Protein AF-A0AA39N9G1-F1 (afdb_monomer)

Mean predicted aligned error: 11.41 Å

Organism: NCBI:txid153914

InterPro domains:
  IPR050781 Pre-mRNA-splicing factor CWC22 [PTHR18034] (2-83)

Foldseek 3Di:
DADPPDDPVNLVVCLVVVVVVCVPPNLVVVLVQCVPPVNVVVCVVLQDLDDLRRLVVSCVSCVVSPNNSNSPVSVVSNVPPPPPPDDDDDDDDDDPPDPPPPVVVVCVVPPDD

Solvent-accessible surface area (backbone atoms only — not comparable to full-atom values): 6972 Å² total; per-residue (Å²): 71,36,79,88,86,46,52,74,67,57,54,50,50,53,52,52,56,51,48,52,51,32,72,74,62,32,64,66,55,48,42,54,50,55,66,36,68,68,50,34,61,78,41,43,64,58,64,38,83,79,49,73,69,34,25,50,46,31,46,52,52,35,42,74,75,70,48,51,76,74,36,53,70,45,54,51,47,59,70,70,45,82,76,78,86,71,77,91,77,81,92,75,91,78,71,92,80,66,90,68,59,67,69,64,56,60,45,72,78,64,82,71,127

Structure (mmCIF, N/CA/C/O backbone):
data_AF-A0AA39N9G1-F1
#
_entry.id   AF-A0AA39N9G1-F1
#
loop_
_atom_site.group_PDB
_atom_site.id
_atom_site.type_symbol
_atom_site.label_atom_id
_atom_site.label_alt_id
_atom_site.label_comp_id
_atom_site.label_asym_id
_atom_site.label_entity_id
_atom_site.label_seq_id
_atom_site.pdbx_PDB_ins_code
_atom_site.Cartn_x
_atom_site.Cartn_y
_atom_site.Cartn_z
_atom_site.occupancy
_atom_site.B_iso_or_equiv
_atom_site.auth_seq_id
_atom_site.auth_comp_id
_atom_site.auth_asym_id
_atom_site.auth_atom_id
_atom_site.pdbx_PDB_model_num
ATOM 1 N N . MET A 1 1 ? 4.089 2.500 -7.302 1.00 81.19 1 MET A N 1
ATOM 2 C CA . MET A 1 1 ? 4.921 1.924 -6.225 1.00 81.19 1 MET A CA 1
ATOM 3 C C . MET A 1 1 ? 5.887 0.922 -6.820 1.00 81.19 1 MET A C 1
ATOM 5 O O . MET A 1 1 ? 5.629 -0.275 -6.839 1.00 81.19 1 MET A O 1
ATOM 9 N N . ASN A 1 2 ? 7.001 1.428 -7.323 1.00 87.12 2 ASN A N 1
ATOM 10 C CA . ASN A 1 2 ? 8.125 0.655 -7.838 1.00 87.12 2 ASN A CA 1
ATOM 11 C C . ASN A 1 2 ? 9.424 1.237 -7.251 1.00 87.12 2 ASN A C 1
ATOM 13 O O . ASN A 1 2 ? 9.400 2.231 -6.525 1.00 87.12 2 ASN A O 1
ATOM 17 N N . GLU A 1 3 ? 10.549 0.588 -7.512 1.00 83.00 3 GLU A N 1
ATOM 18 C CA . GLU A 1 3 ? 11.835 1.024 -6.966 1.00 83.00 3 GLU A CA 1
ATOM 19 C C . GLU A 1 3 ? 12.302 2.359 -7.563 1.00 83.00 3 GLU A C 1
ATOM 21 O O . GLU A 1 3 ? 12.808 3.202 -6.827 1.00 83.00 3 GLU A O 1
ATOM 26 N N . ASP A 1 4 ? 12.067 2.550 -8.862 1.00 82.56 4 ASP A N 1
ATOM 27 C CA . ASP A 1 4 ? 12.643 3.642 -9.648 1.00 82.56 4 ASP A CA 1
ATOM 28 C C . ASP A 1 4 ? 11.882 4.971 -9.469 1.00 82.56 4 ASP A C 1
ATOM 30 O O . ASP A 1 4 ? 12.505 6.026 -9.368 1.00 82.56 4 ASP A O 1
ATOM 34 N N . ASP A 1 5 ? 10.554 4.928 -9.302 1.00 82.81 5 ASP A N 1
ATOM 35 C CA . ASP A 1 5 ? 9.705 6.126 -9.179 1.00 82.81 5 ASP A CA 1
ATOM 36 C C . ASP A 1 5 ? 9.313 6.443 -7.724 1.00 82.81 5 ASP A C 1
ATOM 38 O O . ASP A 1 5 ? 8.480 7.318 -7.473 1.00 82.81 5 ASP A O 1
ATOM 42 N N . THR A 1 6 ? 9.884 5.741 -6.732 1.00 88.56 6 THR A N 1
ATOM 43 C CA . THR A 1 6 ? 9.553 5.958 -5.311 1.00 88.56 6 THR A CA 1
ATOM 44 C C . THR A 1 6 ? 10.772 6.348 -4.472 1.00 88.56 6 THR A C 1
ATOM 46 O O . THR A 1 6 ? 11.661 5.544 -4.184 1.00 88.56 6 THR A O 1
ATOM 49 N N . THR A 1 7 ? 10.761 7.578 -3.961 1.00 93.06 7 THR A N 1
ATOM 50 C CA . THR A 1 7 ? 11.750 8.108 -3.007 1.00 93.06 7 THR A CA 1
ATOM 51 C C . THR A 1 7 ? 11.515 7.628 -1.565 1.00 93.06 7 THR A C 1
ATOM 53 O O . THR A 1 7 ? 10.462 7.102 -1.204 1.00 93.06 7 THR A O 1
ATOM 56 N N . SER A 1 8 ? 12.486 7.842 -0.672 1.00 92.19 8 SER A N 1
ATOM 57 C CA . SER A 1 8 ? 12.301 7.583 0.766 1.00 92.19 8 SER A CA 1
ATOM 58 C C . SER A 1 8 ? 11.172 8.421 1.380 1.00 92.19 8 SER A C 1
ATOM 60 O O . SER A 1 8 ? 10.384 7.889 2.160 1.00 92.19 8 SER A O 1
ATOM 62 N N . SER A 1 9 ? 11.056 9.698 1.005 1.00 94.31 9 SER A N 1
ATOM 63 C CA . SER A 1 9 ? 10.019 10.608 1.506 1.00 94.31 9 SER A CA 1
ATOM 64 C C . SER A 1 9 ? 8.615 10.174 1.086 1.00 94.31 9 SER A C 1
ATOM 66 O O . SER A 1 9 ? 7.727 10.089 1.932 1.00 94.31 9 SER A O 1
ATOM 68 N N . SER A 1 10 ? 8.425 9.801 -0.182 1.00 93.00 10 SER A N 1
ATOM 69 C CA . SER A 1 10 ? 7.139 9.277 -0.667 1.00 93.00 10 SER A CA 1
ATOM 70 C C . SER A 1 10 ? 6.759 7.960 0.022 1.00 93.00 10 SER A C 1
ATOM 72 O O . SER A 1 10 ? 5.606 7.788 0.413 1.00 93.00 10 SER A O 1
ATOM 74 N N . ARG A 1 11 ? 7.725 7.068 0.298 1.00 93.12 11 ARG A N 1
ATOM 75 C CA . ARG A 1 11 ? 7.480 5.857 1.108 1.00 93.12 11 ARG A CA 1
ATOM 76 C C . ARG A 1 11 ? 7.071 6.162 2.548 1.00 93.12 11 ARG A C 1
ATOM 78 O O . ARG A 1 11 ? 6.277 5.412 3.113 1.00 93.12 11 ARG A O 1
ATOM 85 N N . ILE A 1 12 ? 7.611 7.209 3.169 1.00 95.69 12 ILE A N 1
ATOM 86 C CA . ILE A 1 12 ? 7.203 7.613 4.524 1.00 95.69 12 ILE A CA 1
ATOM 87 C C . ILE A 1 12 ? 5.788 8.198 4.491 1.00 95.69 12 ILE A C 1
ATOM 89 O O . ILE A 1 12 ? 4.962 7.808 5.313 1.00 95.69 12 ILE A O 1
ATOM 93 N N . PHE A 1 13 ? 5.488 9.051 3.510 1.00 95.19 13 PHE A N 1
ATOM 94 C CA . PHE A 1 13 ? 4.160 9.637 3.330 1.00 95.19 13 PHE A CA 1
ATOM 95 C C . PHE A 1 13 ? 3.074 8.565 3.167 1.00 95.19 13 PHE A C 1
ATOM 97 O O . PHE A 1 13 ? 2.111 8.543 3.928 1.00 95.19 13 PHE A O 1
ATOM 104 N N . VAL A 1 14 ? 3.270 7.616 2.245 1.00 94.38 14 VAL A N 1
ATOM 105 C CA . VAL A 1 14 ? 2.303 6.531 2.000 1.00 94.38 14 VAL A CA 1
ATOM 106 C C . VAL A 1 14 ? 2.108 5.665 3.243 1.00 94.38 14 VAL A C 1
ATOM 108 O O . VAL A 1 14 ? 0.988 5.257 3.535 1.00 94.38 14 VAL A O 1
ATOM 111 N N . LYS A 1 15 ? 3.169 5.422 4.019 1.00 94.75 15 LYS A N 1
ATOM 112 C CA . LYS A 1 15 ? 3.075 4.656 5.266 1.00 94.75 15 LYS A CA 1
ATOM 113 C C . LYS A 1 15 ? 2.175 5.358 6.281 1.00 94.75 15 LYS A C 1
ATOM 115 O O . LYS A 1 15 ? 1.358 4.691 6.907 1.00 94.75 15 LYS A O 1
ATOM 120 N N . ILE A 1 16 ? 2.353 6.666 6.468 1.00 96.81 16 ILE A N 1
ATOM 121 C CA . ILE A 1 16 ? 1.555 7.452 7.418 1.00 96.81 16 ILE A CA 1
ATOM 122 C C . ILE A 1 16 ? 0.097 7.474 6.958 1.00 96.81 16 ILE A C 1
ATOM 124 O O . ILE A 1 16 ? -0.768 7.020 7.700 1.00 96.81 16 ILE A O 1
ATOM 128 N N . LEU A 1 17 ? -0.149 7.860 5.703 1.00 95.38 17 LEU A N 1
ATOM 129 C CA . LEU A 1 17 ? -1.492 7.948 5.126 1.00 95.38 17 LEU A CA 1
ATOM 130 C C . LEU A 1 17 ? -2.255 6.619 5.235 1.00 95.38 17 LEU A C 1
ATOM 132 O O . LEU A 1 17 ? -3.415 6.582 5.637 1.00 95.38 17 LEU A O 1
ATOM 136 N N . MET A 1 18 ? -1.600 5.503 4.917 1.00 95.00 18 MET A N 1
ATOM 137 C CA . MET A 1 18 ? -2.239 4.190 4.973 1.00 95.00 18 MET A CA 1
ATOM 138 C C . MET A 1 18 ? -2.508 3.714 6.398 1.00 95.00 18 MET A C 1
ATOM 140 O O . MET A 1 18 ? -3.530 3.074 6.644 1.00 95.00 18 MET A O 1
ATOM 144 N N . ASN A 1 19 ? -1.613 4.022 7.337 1.00 94.88 19 ASN A N 1
ATOM 145 C CA . ASN A 1 19 ? -1.825 3.687 8.740 1.00 94.88 19 ASN A CA 1
ATOM 146 C C . ASN A 1 19 ? -2.948 4.528 9.354 1.00 94.88 19 ASN A C 1
ATOM 148 O O . ASN A 1 19 ? -3.768 3.962 10.063 1.00 94.88 19 ASN A O 1
ATOM 152 N N . GLU A 1 20 ? -3.057 5.817 9.028 1.00 96.94 20 GLU A N 1
ATOM 153 C CA . GLU A 1 20 ? -4.172 6.665 9.480 1.00 96.94 20 GLU A CA 1
ATOM 154 C C . GLU A 1 20 ? -5.521 6.186 8.917 1.00 96.94 20 GLU A C 1
ATOM 156 O O . GLU A 1 20 ? -6.519 6.097 9.639 1.00 96.94 20 GLU A O 1
ATOM 161 N N . MET A 1 21 ? -5.567 5.787 7.639 1.00 95.06 21 MET A N 1
ATOM 162 C CA . MET A 1 21 ? -6.767 5.161 7.072 1.00 95.06 21 MET A CA 1
ATOM 163 C C . MET A 1 21 ? -7.100 3.842 7.778 1.00 95.06 21 MET A C 1
ATOM 165 O O . MET A 1 21 ? -8.251 3.600 8.130 1.00 95.06 21 MET A O 1
ATOM 169 N N . MET A 1 22 ? -6.102 2.994 8.031 1.00 95.44 22 MET A N 1
ATOM 170 C CA . MET A 1 22 ? -6.301 1.732 8.747 1.00 95.44 22 MET A CA 1
ATOM 171 C C . MET A 1 22 ? -6.784 1.953 10.187 1.00 95.44 22 MET A C 1
ATOM 173 O O . MET A 1 22 ? -7.653 1.215 10.645 1.00 95.44 22 MET A O 1
ATOM 177 N N . GLU A 1 23 ? -6.260 2.956 10.891 1.00 95.94 23 GLU A N 1
ATOM 178 C CA . GLU A 1 23 ? -6.663 3.297 12.260 1.00 95.94 23 GLU A CA 1
ATOM 179 C C . GLU A 1 23 ? -8.080 3.883 12.320 1.00 95.94 23 GLU A C 1
ATOM 181 O O . GLU A 1 23 ? -8.815 3.590 13.261 1.00 95.94 23 GLU A O 1
ATOM 186 N N . SER A 1 24 ? -8.497 4.647 11.307 1.00 96.75 24 SER A N 1
ATOM 187 C CA . SER A 1 24 ? -9.827 5.275 11.275 1.00 96.75 24 SER A CA 1
ATOM 188 C C . SER A 1 24 ? -10.973 4.324 10.914 1.00 96.75 24 SER A C 1
ATOM 190 O O . SER A 1 24 ? -12.044 4.430 11.507 1.00 96.75 24 SER A O 1
ATOM 192 N N . MET A 1 25 ? -10.785 3.396 9.964 1.00 95.50 25 MET A N 1
ATOM 193 C CA . MET A 1 25 ? -11.870 2.509 9.487 1.00 95.50 25 MET A CA 1
ATOM 194 C C . MET A 1 25 ? -11.622 1.011 9.703 1.00 95.50 25 MET A C 1
ATOM 196 O O . MET A 1 25 ? -12.517 0.192 9.476 1.00 95.50 25 MET A O 1
ATOM 200 N N . GLY A 1 26 ? -10.421 0.634 10.140 1.00 95.00 26 GLY A N 1
ATOM 201 C CA . GLY A 1 26 ? -10.007 -0.755 10.305 1.00 95.00 26 GLY A CA 1
ATOM 202 C C . GLY A 1 26 ? -9.530 -1.416 9.008 1.00 95.00 26 GLY A C 1
ATOM 203 O O . GLY A 1 26 ? -9.900 -1.046 7.894 1.00 95.00 26 GLY A O 1
ATOM 204 N N . LEU A 1 27 ? -8.712 -2.464 9.160 1.00 93.12 27 LEU A N 1
ATOM 205 C CA . LEU A 1 27 ? -8.076 -3.170 8.041 1.00 93.12 27 LEU A CA 1
ATOM 206 C C . LEU A 1 27 ? -9.074 -3.840 7.082 1.00 93.12 27 LEU A C 1
ATOM 208 O O . LEU A 1 27 ? -8.837 -3.858 5.878 1.00 93.12 27 LEU A O 1
ATOM 212 N N . LYS A 1 28 ? -10.172 -4.404 7.606 1.00 93.88 28 LYS A N 1
ATOM 213 C CA . LYS A 1 28 ? -11.182 -5.099 6.789 1.00 93.88 28 LYS A CA 1
ATOM 214 C C . LYS A 1 28 ? -11.893 -4.128 5.850 1.00 93.88 28 LYS A C 1
ATOM 216 O O . LYS A 1 28 ? -11.839 -4.309 4.640 1.00 93.88 28 LYS A O 1
ATOM 221 N N . THR A 1 29 ? -12.456 -3.061 6.413 1.00 94.75 29 THR A N 1
ATOM 222 C CA . THR A 1 29 ? -13.126 -1.992 5.667 1.00 94.75 29 THR A CA 1
ATOM 223 C C . THR A 1 29 ? -12.183 -1.361 4.651 1.00 94.75 29 THR A C 1
ATOM 225 O O . THR A 1 29 ? -12.550 -1.180 3.496 1.00 94.75 29 THR A O 1
ATOM 228 N N . LEU A 1 30 ? -10.933 -1.085 5.042 1.00 94.25 30 LEU A N 1
ATOM 229 C CA . LEU A 1 30 ? -9.932 -0.538 4.129 1.00 94.25 30 LEU A CA 1
ATOM 230 C C . LEU A 1 30 ? -9.678 -1.471 2.932 1.00 94.25 30 LEU A C 1
ATOM 232 O O . LEU A 1 30 ? -9.630 -1.013 1.792 1.00 94.25 30 LEU A O 1
ATOM 236 N N . ALA A 1 31 ? -9.548 -2.779 3.171 1.00 93.25 31 ALA A N 1
ATOM 237 C CA . ALA A 1 31 ? -9.357 -3.758 2.104 1.00 93.25 31 ALA A CA 1
ATOM 238 C C . ALA A 1 31 ? -10.573 -3.863 1.172 1.00 93.25 31 ALA A C 1
ATOM 240 O O . ALA A 1 31 ? -10.397 -3.997 -0.036 1.00 93.25 31 ALA A O 1
ATOM 241 N N . GLU A 1 32 ? -11.791 -3.767 1.703 1.00 94.62 32 GLU A N 1
ATOM 242 C CA . GLU A 1 32 ? -13.018 -3.727 0.899 1.00 94.62 32 GLU A CA 1
ATOM 243 C C . GLU A 1 32 ? -13.088 -2.463 0.036 1.00 94.62 32 GLU A C 1
ATOM 245 O O . GLU A 1 32 ? -13.416 -2.547 -1.145 1.00 94.62 32 GLU A O 1
ATOM 250 N N . ARG A 1 33 ? -12.693 -1.304 0.576 1.00 93.12 33 ARG A N 1
ATOM 251 C CA . ARG A 1 33 ? -12.658 -0.039 -0.176 1.00 93.12 33 ARG A CA 1
ATOM 252 C C . ARG A 1 33 ? -11.697 -0.085 -1.359 1.00 93.12 33 ARG A C 1
ATOM 254 O O . ARG A 1 33 ? -12.015 0.467 -2.402 1.00 93.12 33 ARG A O 1
ATOM 261 N N . PHE A 1 34 ? -10.567 -0.784 -1.250 1.00 92.00 34 PHE A N 1
ATOM 262 C CA . PHE A 1 34 ? -9.649 -0.960 -2.385 1.00 92.00 34 PHE A CA 1
ATOM 263 C C . PHE A 1 34 ? -10.172 -1.896 -3.485 1.00 92.00 34 PHE A C 1
ATOM 265 O O . PHE A 1 34 ? -9.604 -1.916 -4.578 1.00 92.00 34 PHE A O 1
ATOM 272 N N . LYS A 1 35 ? -11.250 -2.648 -3.228 1.00 89.88 35 LYS A N 1
ATOM 273 C CA . LYS A 1 35 ? -11.938 -3.457 -4.248 1.00 89.88 35 LYS A CA 1
ATOM 274 C C . LYS A 1 35 ? -12.969 -2.652 -5.038 1.00 89.88 35 LYS A C 1
ATOM 276 O O . LYS A 1 35 ? -13.414 -3.122 -6.083 1.00 89.88 35 LYS A O 1
ATOM 281 N N . ASP A 1 36 ? -13.332 -1.461 -4.563 1.00 93.75 36 ASP A N 1
ATOM 282 C CA . ASP A 1 36 ? -14.222 -0.552 -5.277 1.00 93.75 36 ASP A CA 1
ATOM 283 C C . ASP A 1 36 ? -13.589 -0.151 -6.629 1.00 93.75 36 ASP A C 1
ATOM 285 O O . ASP A 1 36 ? -12.429 0.279 -6.649 1.00 93.75 36 ASP A O 1
ATOM 289 N N . PRO A 1 37 ? -14.301 -0.296 -7.764 1.00 90.88 37 PRO A N 1
ATOM 290 C CA . PRO A 1 37 ? -13.777 0.038 -9.085 1.00 90.88 37 PRO A CA 1
ATOM 291 C C . PRO A 1 37 ? -13.230 1.464 -9.205 1.00 90.88 37 PRO A C 1
ATOM 293 O O . PRO A 1 37 ? -12.189 1.654 -9.841 1.00 90.88 37 PRO A O 1
ATOM 296 N N . GLU A 1 38 ? -13.886 2.451 -8.587 1.00 92.06 38 GLU A N 1
ATOM 297 C CA . GLU A 1 38 ? -13.463 3.853 -8.665 1.00 92.06 38 GLU A CA 1
ATOM 298 C C . GLU A 1 38 ? -12.168 4.076 -7.882 1.00 92.06 38 GLU A C 1
ATOM 300 O O . GLU A 1 38 ? -11.204 4.656 -8.393 1.00 92.06 38 GLU A O 1
ATOM 305 N N . VAL A 1 39 ? -12.106 3.539 -6.660 1.00 90.88 39 VAL A N 1
ATOM 306 C CA . VAL A 1 39 ? -10.915 3.617 -5.801 1.00 90.88 39 VAL A CA 1
ATOM 307 C C . VAL A 1 39 ? -9.749 2.884 -6.448 1.00 90.88 39 VAL A C 1
ATOM 309 O O . VAL A 1 39 ? -8.623 3.387 -6.459 1.00 90.88 39 VAL A O 1
ATOM 312 N N . ARG A 1 40 ? -10.008 1.711 -7.028 1.00 88.19 40 ARG A N 1
ATOM 313 C CA . ARG A 1 40 ? -8.992 0.910 -7.709 1.00 88.19 40 ARG A CA 1
ATOM 314 C C . ARG A 1 40 ? -8.421 1.640 -8.919 1.00 88.19 40 ARG A C 1
ATOM 316 O O . ARG A 1 40 ? -7.208 1.610 -9.111 1.00 88.19 40 ARG A O 1
ATOM 323 N N . HIS A 1 41 ? -9.266 2.322 -9.694 1.00 88.75 41 HIS A N 1
ATOM 324 C CA . HIS A 1 41 ? -8.821 3.149 -10.814 1.00 88.75 41 HIS A CA 1
ATOM 325 C C . HIS A 1 41 ? -7.965 4.331 -10.331 1.00 88.75 41 HIS A C 1
ATOM 327 O O . HIS A 1 41 ? -6.856 4.532 -10.826 1.00 88.75 41 HIS A O 1
ATOM 333 N N . ALA A 1 42 ? -8.413 5.055 -9.300 1.00 89.56 42 ALA A N 1
ATOM 334 C CA . ALA A 1 42 ? -7.649 6.159 -8.712 1.00 89.56 42 ALA A CA 1
ATOM 335 C C . ALA A 1 42 ? -6.303 5.709 -8.105 1.00 89.56 42 ALA A C 1
ATOM 337 O O . ALA A 1 42 ? -5.333 6.465 -8.095 1.00 89.56 42 ALA A O 1
ATOM 338 N N . CYS A 1 43 ? -6.225 4.465 -7.624 1.00 88.56 43 CYS A N 1
ATOM 339 C CA . CYS A 1 43 ? -5.054 3.899 -6.956 1.00 88.56 43 CYS A CA 1
ATOM 340 C C . CYS A 1 43 ? -4.220 2.952 -7.837 1.00 88.56 43 CYS A C 1
ATOM 342 O O . CYS A 1 43 ? -3.364 2.237 -7.310 1.00 88.56 43 CYS A O 1
ATOM 344 N N . GLN A 1 44 ? -4.416 2.928 -9.158 1.00 84.50 44 GLN A N 1
ATOM 345 C CA . GLN A 1 44 ? -3.768 1.949 -10.043 1.00 84.50 44 GLN A CA 1
ATOM 346 C C . GLN A 1 44 ? -2.232 1.959 -9.937 1.00 84.50 44 GLN A C 1
ATOM 348 O O . GLN A 1 44 ? -1.597 0.906 -9.899 1.00 84.50 44 GLN A O 1
ATOM 353 N N . GLY A 1 45 ? -1.620 3.140 -9.798 1.00 85.44 45 GLY A N 1
ATOM 354 C CA . GLY A 1 45 ? -0.167 3.273 -9.633 1.00 85.44 45 GLY A CA 1
ATOM 355 C C . GLY A 1 45 ? 0.369 2.713 -8.309 1.00 85.44 45 GLY A C 1
ATOM 356 O O . GLY A 1 45 ? 1.574 2.493 -8.162 1.00 85.44 45 GLY A O 1
ATOM 357 N N . MET A 1 46 ? -0.496 2.472 -7.327 1.00 88.19 46 MET A N 1
ATOM 358 C CA . MET A 1 46 ? -0.121 1.985 -6.003 1.00 88.19 46 MET A CA 1
ATOM 359 C C . MET A 1 46 ? -0.050 0.456 -5.926 1.00 88.19 46 MET A C 1
ATOM 361 O O . MET A 1 46 ? 0.778 -0.068 -5.179 1.00 88.19 46 MET A O 1
ATOM 365 N N . PHE A 1 47 ? -0.845 -0.243 -6.741 1.00 91.38 47 PHE A N 1
ATOM 366 C CA . PHE A 1 47 ? -0.929 -1.707 -6.790 1.00 91.38 47 PHE A CA 1
ATOM 367 C C . PHE A 1 47 ? -0.548 -2.242 -8.183 1.00 91.38 47 PHE A C 1
ATOM 369 O O . PHE A 1 47 ? -1.415 -2.670 -8.945 1.00 91.38 47 PHE A O 1
ATOM 376 N N . PRO A 1 48 ? 0.747 -2.209 -8.549 1.00 90.88 48 PRO A N 1
ATOM 377 C CA . PRO A 1 48 ? 1.199 -2.628 -9.872 1.00 90.88 48 PRO A CA 1
ATOM 378 C C . PRO A 1 48 ? 1.001 -4.136 -10.106 1.00 90.88 48 PRO A C 1
ATOM 380 O O . PRO A 1 48 ? 1.526 -4.970 -9.362 1.00 90.88 48 PRO A O 1
ATOM 383 N N . VAL A 1 49 ? 0.298 -4.482 -11.186 1.00 87.75 49 VAL A N 1
ATOM 384 C CA . VAL A 1 49 ? 0.086 -5.855 -11.699 1.00 87.75 49 VAL A CA 1
ATOM 385 C C . VAL A 1 49 ? 0.619 -6.007 -13.131 1.00 87.75 49 VAL A C 1
ATOM 387 O O . VAL A 1 49 ? 0.063 -6.721 -13.955 1.00 87.75 49 VAL A O 1
ATOM 390 N N . ASP A 1 50 ? 1.690 -5.285 -13.440 1.00 86.62 50 ASP A N 1
ATOM 391 C CA . ASP A 1 50 ? 2.317 -5.185 -14.757 1.00 86.62 50 ASP A CA 1
ATOM 392 C C . ASP A 1 50 ? 3.611 -6.013 -14.819 1.00 86.62 50 ASP A C 1
ATOM 394 O O . ASP A 1 50 ? 3.680 -7.061 -15.458 1.00 86.62 50 ASP A O 1
ATOM 398 N N . VAL A 1 51 ? 4.647 -5.593 -14.098 1.00 88.00 51 VAL A N 1
ATOM 399 C CA . VAL A 1 51 ? 5.977 -6.190 -14.139 1.00 88.00 51 VAL A CA 1
ATOM 400 C C . VAL A 1 51 ? 6.200 -6.939 -12.829 1.00 88.00 51 VAL A C 1
ATOM 402 O O . VAL A 1 51 ? 6.134 -6.324 -11.761 1.00 88.00 51 VAL A O 1
ATOM 405 N N . PRO A 1 52 ? 6.566 -8.239 -12.856 1.00 91.50 52 PRO A N 1
ATOM 406 C CA . PRO A 1 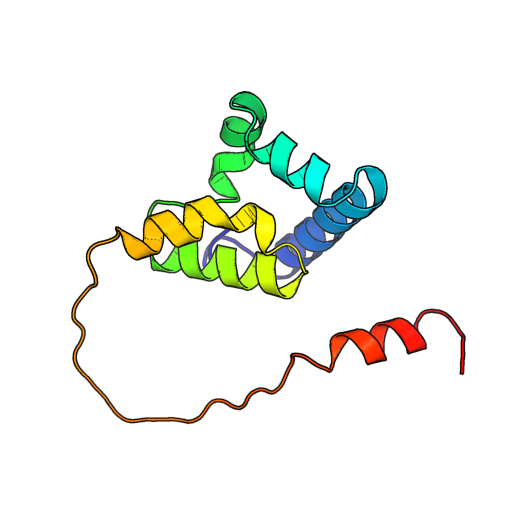52 ? 6.767 -9.018 -11.634 1.00 91.50 52 PRO A CA 1
ATOM 407 C C . PRO A 1 52 ? 7.739 -8.387 -10.624 1.00 91.50 52 PRO A C 1
ATOM 409 O O . PRO A 1 52 ? 7.589 -8.589 -9.420 1.00 91.50 52 PRO A O 1
ATOM 412 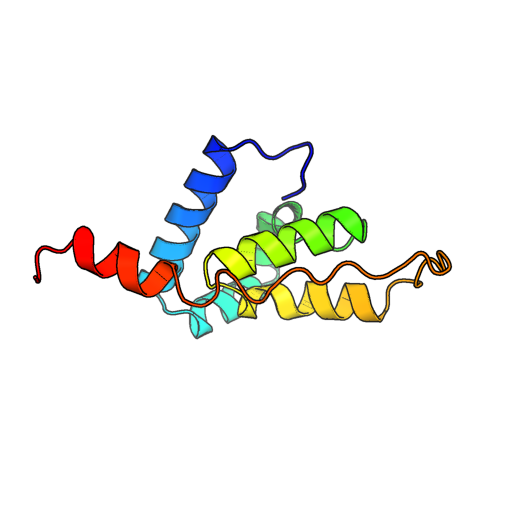N N . LYS A 1 53 ? 8.734 -7.613 -11.089 1.00 91.50 53 LYS A N 1
ATOM 413 C CA . LYS A 1 53 ? 9.637 -6.827 -10.227 1.00 91.50 53 LYS A CA 1
ATOM 414 C C . LYS A 1 53 ? 8.863 -5.782 -9.408 1.00 91.50 53 LYS A C 1
ATOM 416 O O . LYS A 1 53 ? 8.985 -5.769 -8.183 1.00 91.50 53 LYS A O 1
ATOM 421 N N . ASN A 1 54 ? 8.043 -4.962 -10.065 1.00 91.94 54 ASN A N 1
ATOM 422 C CA . ASN A 1 54 ? 7.266 -3.886 -9.443 1.00 91.94 54 ASN A CA 1
ATOM 423 C C . ASN A 1 54 ? 6.222 -4.449 -8.478 1.00 91.94 54 ASN A C 1
ATOM 425 O O . ASN A 1 54 ? 6.124 -4.002 -7.335 1.00 91.94 54 ASN A O 1
ATOM 429 N N . THR A 1 55 ? 5.521 -5.507 -8.887 1.00 93.44 55 THR A N 1
ATOM 430 C CA . THR A 1 55 ? 4.543 -6.186 -8.031 1.00 93.44 55 THR A CA 1
ATOM 431 C C . THR A 1 55 ? 5.189 -6.734 -6.755 1.00 93.44 55 THR A C 1
ATOM 433 O O . THR A 1 55 ? 4.663 -6.544 -5.657 1.00 93.44 55 THR A O 1
ATOM 436 N N . ARG A 1 56 ? 6.369 -7.368 -6.850 1.00 93.69 56 ARG A N 1
ATOM 437 C CA . ARG A 1 56 ? 7.110 -7.840 -5.663 1.00 93.69 56 ARG A CA 1
ATOM 438 C C . ARG A 1 56 ? 7.527 -6.689 -4.753 1.00 93.69 56 ARG A C 1
ATOM 440 O O . ARG A 1 56 ? 7.419 -6.821 -3.534 1.00 93.69 56 ARG A O 1
ATOM 447 N N . PHE A 1 57 ? 7.986 -5.578 -5.327 1.00 94.19 57 PHE A N 1
ATOM 448 C CA . PHE A 1 57 ? 8.354 -4.387 -4.566 1.00 94.19 57 PHE A CA 1
ATOM 449 C C . PHE A 1 57 ? 7.161 -3.849 -3.762 1.00 94.19 57 PHE A C 1
ATOM 451 O O . PHE A 1 57 ? 7.275 -3.669 -2.548 1.00 94.19 57 PHE A O 1
ATOM 458 N N . ALA A 1 58 ? 6.002 -3.685 -4.405 1.00 94.25 58 ALA A N 1
ATOM 459 C CA . ALA A 1 58 ? 4.779 -3.228 -3.750 1.00 94.25 58 ALA A CA 1
ATOM 460 C C . ALA A 1 58 ? 4.311 -4.197 -2.647 1.00 94.25 58 ALA A C 1
ATOM 462 O O . ALA A 1 58 ? 4.039 -3.763 -1.526 1.00 94.25 58 ALA A O 1
ATOM 463 N N . ILE A 1 59 ? 4.299 -5.513 -2.907 1.00 95.12 59 ILE A N 1
ATOM 464 C CA . ILE A 1 59 ? 3.970 -6.531 -1.891 1.00 95.12 59 ILE A CA 1
ATOM 465 C C . ILE A 1 59 ? 4.895 -6.409 -0.672 1.00 95.12 59 ILE A C 1
ATOM 467 O O . ILE A 1 59 ? 4.429 -6.415 0.471 1.00 95.12 59 ILE A O 1
ATOM 471 N N . ASN A 1 60 ? 6.205 -6.296 -0.890 1.00 94.31 60 ASN A N 1
ATOM 472 C CA . ASN A 1 60 ? 7.179 -6.182 0.197 1.00 94.31 60 ASN A CA 1
ATOM 473 C C . ASN A 1 60 ? 6.973 -4.898 1.007 1.00 94.31 60 ASN A C 1
ATOM 475 O O . ASN A 1 60 ? 6.992 -4.933 2.237 1.00 94.31 60 ASN A O 1
ATOM 479 N N . TYR A 1 61 ? 6.719 -3.781 0.330 1.00 95.44 61 TYR A N 1
ATOM 480 C CA . TYR A 1 61 ? 6.443 -2.513 0.988 1.00 95.44 61 TYR A CA 1
ATOM 481 C C . TYR A 1 61 ? 5.188 -2.598 1.874 1.00 95.44 61 TYR A C 1
ATOM 483 O O . TYR A 1 61 ? 5.290 -2.400 3.087 1.00 95.44 61 TYR A O 1
ATOM 491 N N . PHE A 1 62 ? 4.035 -2.987 1.319 1.00 95.62 62 PHE A N 1
ATOM 492 C CA . PHE A 1 62 ? 2.773 -3.041 2.071 1.00 95.62 62 PHE A CA 1
ATOM 493 C C . PHE A 1 62 ? 2.792 -4.072 3.204 1.00 95.62 62 PHE A C 1
ATOM 495 O O . PHE A 1 62 ? 2.268 -3.818 4.288 1.00 95.62 62 PHE A O 1
ATOM 502 N N . THR A 1 63 ? 3.466 -5.209 3.018 1.00 95.06 63 THR A N 1
ATOM 503 C CA . THR A 1 63 ? 3.654 -6.177 4.111 1.00 95.06 63 THR A CA 1
ATOM 504 C C . THR A 1 63 ? 4.554 -5.649 5.224 1.00 95.06 63 THR A C 1
ATOM 506 O O . THR A 1 63 ? 4.267 -5.909 6.392 1.00 95.06 63 THR A O 1
ATOM 509 N N . SER A 1 64 ? 5.602 -4.882 4.898 1.00 94.69 64 SER A N 1
ATOM 510 C CA . SER A 1 64 ? 6.502 -4.290 5.899 1.00 94.69 64 SER A CA 1
ATOM 511 C C . SER A 1 64 ? 5.820 -3.260 6.803 1.00 94.69 64 SER A C 1
ATOM 513 O O . SER A 1 64 ? 6.240 -3.079 7.945 1.00 94.69 64 SER A O 1
ATOM 515 N N . ILE A 1 65 ? 4.748 -2.625 6.319 1.00 94.44 65 ILE A N 1
ATOM 516 C CA . ILE A 1 65 ? 3.940 -1.668 7.087 1.00 94.44 65 ILE A CA 1
ATOM 517 C C . ILE A 1 65 ? 2.681 -2.297 7.707 1.00 94.44 65 ILE A C 1
ATOM 519 O O . ILE A 1 65 ? 1.894 -1.591 8.321 1.00 94.44 65 ILE A O 1
ATOM 523 N N . GLY A 1 66 ? 2.500 -3.620 7.598 1.00 93.69 66 GLY A N 1
ATOM 524 C CA . GLY A 1 66 ? 1.392 -4.346 8.236 1.00 93.69 66 GLY A CA 1
ATOM 525 C C . GLY A 1 66 ? 0.106 -4.452 7.409 1.00 93.69 66 GLY A C 1
ATOM 526 O O . GLY A 1 66 ? -0.885 -4.994 7.888 1.00 93.69 66 GLY A O 1
ATOM 527 N N . LEU A 1 67 ? 0.123 -4.020 6.149 1.00 95.00 67 LEU A N 1
ATOM 528 C CA . LEU A 1 67 ? -1.020 -4.025 5.231 1.00 95.00 67 LEU A CA 1
ATOM 529 C C . LEU A 1 67 ? -0.903 -5.150 4.197 1.00 95.00 67 LEU A C 1
ATOM 531 O O . LEU A 1 67 ? -1.058 -4.956 3.000 1.00 95.00 67 LEU A O 1
ATOM 535 N N . GLY A 1 68 ? -0.600 -6.370 4.641 1.00 94.00 68 GLY A N 1
ATOM 536 C CA . GLY A 1 68 ? -0.461 -7.508 3.724 1.00 94.00 68 GLY A CA 1
ATOM 537 C C . GLY A 1 68 ? -1.764 -7.897 3.009 1.00 94.00 68 GLY A C 1
ATOM 538 O O . GLY A 1 68 ? -1.708 -8.412 1.896 1.00 94.00 68 GLY A O 1
ATOM 539 N N . VAL A 1 69 ? -2.921 -7.637 3.624 1.00 94.25 69 VAL A N 1
ATOM 540 C CA . VAL A 1 69 ? -4.244 -8.058 3.121 1.00 94.25 69 VAL A CA 1
ATOM 541 C C . VAL A 1 69 ? -4.620 -7.354 1.815 1.00 94.25 69 VAL A C 1
ATOM 543 O O . VAL A 1 69 ? -5.159 -7.979 0.916 1.00 94.25 69 VAL A O 1
ATOM 546 N N . ILE A 1 70 ? -4.235 -6.089 1.632 1.00 93.56 70 ILE A N 1
ATOM 547 C CA . ILE A 1 70 ? -4.535 -5.331 0.401 1.00 93.56 70 ILE A CA 1
ATOM 548 C C . ILE A 1 70 ? -3.666 -5.754 -0.800 1.00 93.56 70 ILE A C 1
ATOM 550 O O . ILE A 1 70 ? -3.697 -5.126 -1.850 1.00 93.56 70 ILE A O 1
ATOM 554 N N . THR A 1 71 ? -2.847 -6.801 -0.643 1.00 94.69 71 THR A N 1
ATOM 555 C CA . THR A 1 71 ? -1.913 -7.290 -1.670 1.00 94.69 71 THR A CA 1
ATOM 556 C C . THR A 1 71 ? -2.304 -8.641 -2.266 1.00 94.69 71 THR A C 1
ATOM 558 O O . THR A 1 71 ? -1.499 -9.246 -2.973 1.00 94.69 71 THR A O 1
ATOM 561 N N . GLU A 1 72 ? -3.501 -9.147 -1.965 1.00 93.25 72 GLU A N 1
ATOM 562 C CA . GLU A 1 72 ? -3.966 -10.470 -2.404 1.00 93.25 72 GLU A CA 1
ATOM 563 C C . GLU A 1 72 ? -3.940 -10.619 -3.932 1.00 93.25 72 GLU A C 1
ATOM 565 O O . GLU A 1 72 ? -3.243 -11.506 -4.432 1.00 93.25 72 GLU A O 1
ATOM 570 N N . ASP A 1 73 ? -4.549 -9.686 -4.665 1.00 91.31 73 ASP A N 1
ATOM 571 C CA . ASP A 1 73 ? -4.588 -9.693 -6.136 1.00 91.31 73 ASP A CA 1
ATOM 572 C C . ASP A 1 73 ? -3.180 -9.658 -6.754 1.00 91.31 73 ASP A C 1
ATOM 574 O O . ASP A 1 73 ? -2.881 -10.356 -7.722 1.00 91.31 73 ASP A O 1
ATOM 578 N N . MET A 1 74 ? -2.255 -8.906 -6.147 1.00 93.25 74 MET A N 1
ATOM 579 C CA . MET A 1 74 ? -0.855 -8.850 -6.582 1.00 93.25 74 MET A CA 1
ATOM 580 C C . MET A 1 74 ? -0.141 -10.198 -6.402 1.00 93.25 74 MET A C 1
ATOM 582 O O . MET A 1 74 ? 0.710 -10.584 -7.208 1.00 93.25 74 MET A O 1
ATOM 586 N N .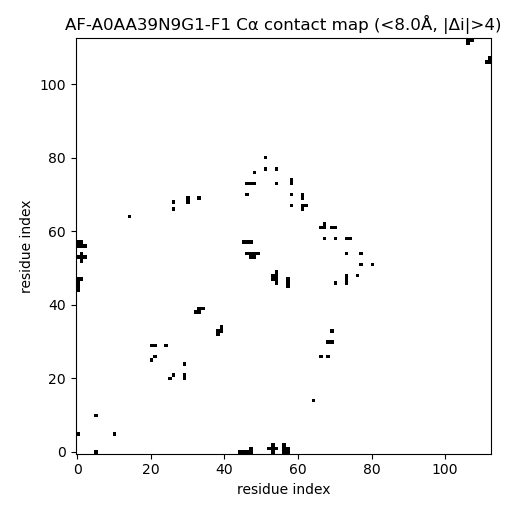 ARG A 1 75 ? -0.468 -10.941 -5.339 1.00 93.69 75 ARG A N 1
ATOM 587 C CA . ARG A 1 75 ? 0.088 -12.284 -5.103 1.00 93.69 75 ARG A CA 1
ATOM 588 C C . ARG A 1 75 ? -0.484 -13.294 -6.079 1.00 93.69 75 ARG A C 1
ATOM 590 O O . ARG A 1 75 ? 0.251 -14.179 -6.511 1.00 93.69 75 ARG A O 1
ATOM 597 N N . GLU A 1 76 ? -1.765 -13.180 -6.401 1.00 92.81 76 GLU A N 1
ATOM 598 C CA . GLU A 1 76 ? -2.408 -14.007 -7.416 1.00 92.81 76 GLU A CA 1
ATOM 599 C C . GLU A 1 76 ? -1.812 -13.743 -8.801 1.00 92.81 76 GLU A C 1
ATOM 601 O O . GLU A 1 76 ? -1.390 -14.689 -9.470 1.00 92.81 76 GLU A O 1
ATOM 606 N N . TYR A 1 77 ? -1.625 -12.471 -9.163 1.00 91.12 77 TYR A N 1
ATOM 607 C CA . TYR A 1 77 ? -0.921 -12.075 -10.380 1.00 91.12 77 TYR A CA 1
ATOM 608 C C . TYR A 1 77 ? 0.453 -12.754 -10.494 1.00 91.12 77 TYR A C 1
ATOM 610 O O . TYR A 1 77 ? 0.762 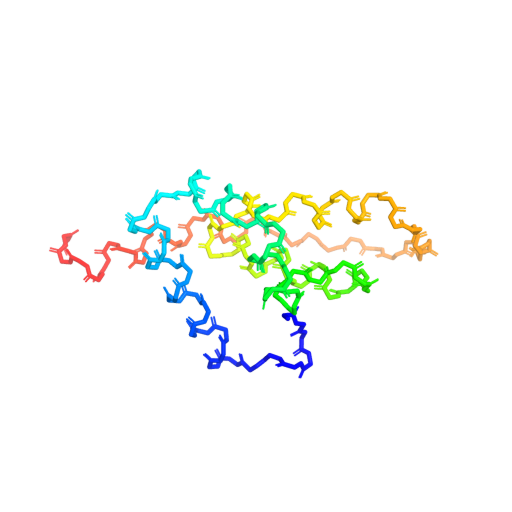-13.375 -11.508 1.00 91.12 77 TYR A O 1
ATOM 618 N N . LEU A 1 78 ? 1.262 -12.741 -9.427 1.00 90.94 78 LEU A N 1
ATOM 619 C CA . LEU A 1 78 ? 2.581 -13.386 -9.428 1.00 90.94 78 LEU A CA 1
ATOM 620 C C . LEU A 1 78 ? 2.548 -14.920 -9.497 1.00 90.94 78 LEU A C 1
ATOM 622 O O . LEU A 1 78 ? 3.543 -15.514 -9.918 1.00 90.94 78 LEU A O 1
ATOM 626 N N . LYS A 1 79 ? 1.464 -15.572 -9.059 1.00 90.56 79 LYS A N 1
ATOM 627 C CA . LYS A 1 79 ? 1.302 -17.030 -9.211 1.00 90.56 79 LYS A CA 1
ATOM 628 C C . LYS A 1 79 ? 1.046 -17.408 -10.668 1.00 90.56 79 LYS A C 1
ATOM 630 O O . LYS A 1 79 ? 1.550 -18.439 -11.108 1.00 90.56 79 LYS A O 1
ATOM 635 N N . ASN A 1 80 ? 0.295 -16.565 -11.374 1.00 86.50 80 ASN A N 1
ATOM 636 C CA . ASN A 1 80 ? -0.110 -16.772 -12.763 1.00 86.50 80 ASN A CA 1
ATOM 637 C C . ASN A 1 80 ? 0.911 -16.214 -13.765 1.00 86.50 80 ASN A C 1
ATOM 639 O O . ASN A 1 80 ? 0.923 -16.623 -14.924 1.00 86.50 80 ASN A O 1
ATOM 643 N N . ALA A 1 81 ? 1.785 -15.303 -13.328 1.00 80.38 81 ALA A N 1
ATOM 644 C CA . ALA A 1 81 ? 2.849 -14.766 -14.159 1.00 80.38 81 ALA A CA 1
ATOM 645 C C . ALA A 1 81 ? 3.788 -15.895 -14.631 1.00 80.38 81 ALA A C 1
ATOM 647 O O . ALA A 1 81 ? 4.190 -16.738 -13.816 1.00 80.38 81 ALA A O 1
ATOM 648 N N . PRO A 1 82 ? 4.185 -15.912 -15.919 1.00 70.81 82 PRO A N 1
ATOM 649 C CA . PRO A 1 82 ? 5.119 -16.901 -16.433 1.00 70.81 82 PRO A CA 1
ATOM 650 C C . PRO A 1 82 ? 6.404 -16.820 -15.614 1.00 70.81 82 PRO A C 1
ATOM 652 O O . PRO A 1 82 ? 7.099 -15.800 -15.588 1.00 70.81 82 PRO A O 1
ATOM 655 N N . LYS A 1 83 ? 6.695 -17.894 -14.877 1.00 60.34 83 LYS A N 1
ATOM 656 C CA . LYS A 1 83 ? 7.925 -17.998 -14.100 1.00 60.34 83 LYS A CA 1
ATOM 657 C C . LYS A 1 83 ? 9.067 -17.954 -15.104 1.00 60.34 83 LYS A C 1
ATOM 659 O O . LYS A 1 83 ? 9.293 -18.924 -15.819 1.00 60.34 83 LYS A O 1
ATOM 664 N N . ALA A 1 84 ? 9.780 -16.834 -15.162 1.00 54.12 84 ALA A N 1
ATOM 665 C CA . ALA A 1 84 ? 11.071 -16.791 -15.819 1.00 54.12 84 ALA A CA 1
ATOM 666 C C . ALA A 1 84 ? 11.956 -17.830 -15.119 1.00 54.12 84 ALA A C 1
ATOM 668 O O . ALA A 1 84 ? 12.443 -17.587 -14.013 1.00 54.12 84 ALA A O 1
ATOM 669 N N . HIS A 1 85 ? 12.090 -19.010 -15.728 1.00 44.31 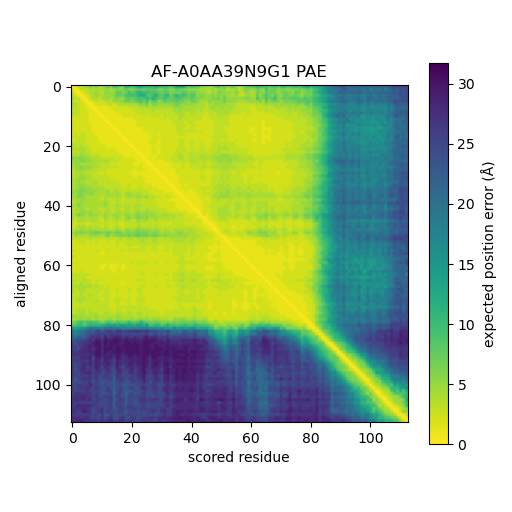85 HIS A N 1
ATOM 670 C CA . HIS A 1 85 ? 13.043 -20.037 -15.341 1.00 44.31 85 HIS A CA 1
ATOM 671 C C . HIS A 1 85 ? 14.443 -19.432 -15.461 1.00 44.31 85 HIS A C 1
ATOM 673 O O . HIS A 1 85 ? 15.067 -19.489 -16.512 1.00 44.31 85 HIS A O 1
ATOM 679 N N . HIS A 1 86 ? 14.928 -18.826 -14.383 1.00 48.50 86 HIS A N 1
ATOM 680 C CA . HIS A 1 86 ? 16.350 -18.597 -14.195 1.00 48.50 86 HIS A CA 1
ATOM 681 C C . HIS A 1 86 ? 16.824 -19.661 -13.218 1.00 48.50 86 HIS A C 1
ATOM 683 O O . HIS A 1 86 ? 16.371 -19.730 -12.074 1.00 48.50 86 HIS A O 1
ATOM 689 N N . GLY A 1 87 ? 17.647 -20.558 -13.762 1.00 36.41 87 GLY A N 1
ATOM 690 C CA . GLY A 1 87 ? 18.232 -21.695 -13.080 1.00 36.41 87 GLY A CA 1
ATOM 691 C C . GLY A 1 87 ? 19.017 -21.308 -11.832 1.00 36.41 87 GLY A C 1
ATOM 692 O O . GLY A 1 87 ? 19.401 -20.162 -11.613 1.00 36.41 87 GLY A O 1
ATOM 693 N N . ALA A 1 88 ? 19.216 -22.323 -11.003 1.00 45.91 88 ALA A N 1
ATOM 694 C CA . ALA A 1 88 ? 19.886 -22.274 -9.722 1.00 45.91 88 ALA A CA 1
ATOM 695 C C . ALA A 1 88 ? 21.238 -21.542 -9.744 1.00 45.91 88 ALA A C 1
ATOM 697 O O . ALA A 1 88 ? 22.121 -21.897 -10.518 1.00 45.91 88 ALA A O 1
ATOM 698 N N . THR A 1 89 ? 21.450 -20.664 -8.762 1.00 39.75 89 THR A N 1
ATOM 699 C CA . THR A 1 89 ? 22.725 -20.590 -8.040 1.00 39.75 89 THR A CA 1
ATOM 700 C C . THR A 1 89 ? 22.474 -20.433 -6.538 1.00 39.75 89 THR A C 1
ATOM 702 O O . THR A 1 89 ? 21.828 -19.501 -6.076 1.00 39.75 89 THR A O 1
ATOM 705 N N . SER A 1 90 ? 22.970 -21.440 -5.815 1.00 39.84 90 SER A N 1
ATOM 706 C CA . SER A 1 90 ? 23.573 -21.433 -4.478 1.00 39.84 90 SER A CA 1
ATOM 707 C C . SER A 1 90 ? 22.926 -20.628 -3.341 1.00 39.84 90 SER A C 1
ATOM 709 O O . SER A 1 90 ? 22.797 -19.406 -3.368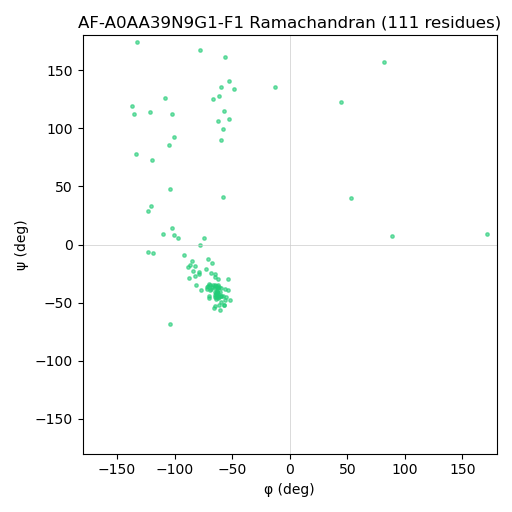 1.00 39.84 90 SER A O 1
ATOM 711 N N . GLY A 1 91 ? 22.607 -21.353 -2.268 1.00 45.06 91 GLY A N 1
ATOM 712 C CA . GLY A 1 91 ? 22.033 -20.826 -1.041 1.00 45.06 91 GLY A CA 1
ATOM 713 C C . GLY A 1 91 ? 22.812 -19.669 -0.427 1.00 45.06 91 GLY A C 1
ATOM 714 O O . GLY A 1 91 ? 24.030 -19.694 -0.339 1.00 45.06 91 GLY A O 1
ATOM 715 N N . HIS A 1 92 ? 22.065 -18.700 0.090 1.00 35.09 92 HIS A N 1
ATOM 716 C CA . HIS A 1 92 ? 22.446 -17.926 1.262 1.00 35.09 92 HIS A CA 1
ATOM 717 C C . HIS A 1 92 ? 21.210 -17.825 2.148 1.00 35.09 92 HIS A C 1
ATOM 719 O O . HIS A 1 92 ? 20.214 -17.188 1.802 1.00 35.09 92 HIS A O 1
ATOM 725 N N . ALA A 1 93 ? 21.279 -18.485 3.300 1.00 48.12 93 ALA A N 1
ATOM 726 C CA . ALA A 1 93 ? 20.353 -18.283 4.393 1.00 48.12 93 ALA A CA 1
ATOM 727 C C . ALA A 1 93 ? 20.290 -16.784 4.725 1.00 48.12 93 ALA A C 1
ATOM 729 O O . ALA A 1 93 ? 21.219 -16.229 5.307 1.00 48.12 93 ALA A O 1
ATOM 730 N N . ARG A 1 94 ? 19.185 -16.112 4.390 1.00 47.69 94 ARG A N 1
ATOM 731 C CA . ARG A 1 94 ? 18.836 -14.844 5.034 1.00 47.69 94 ARG A CA 1
ATOM 732 C C . ARG A 1 94 ? 17.772 -15.105 6.082 1.00 47.69 94 ARG A C 1
ATOM 734 O O . ARG A 1 94 ? 16.579 -15.194 5.823 1.00 47.69 94 ARG A O 1
ATOM 741 N N . SER A 1 95 ? 18.334 -15.320 7.267 1.00 38.19 95 SER A N 1
ATOM 742 C CA . SER A 1 95 ? 17.777 -15.219 8.604 1.00 38.19 95 SER A CA 1
ATOM 743 C C . SER A 1 95 ? 16.418 -14.519 8.697 1.00 38.19 95 SER A C 1
ATOM 745 O O . SER A 1 95 ? 16.207 -13.428 8.170 1.00 38.19 95 SER A O 1
ATOM 747 N N . ARG A 1 96 ? 15.545 -15.146 9.490 1.00 47.19 96 ARG A N 1
ATOM 748 C CA . ARG A 1 96 ? 14.284 -14.666 10.079 1.00 47.19 96 ARG A CA 1
ATOM 749 C C . ARG A 1 96 ? 14.462 -13.415 10.969 1.00 47.19 96 ARG A C 1
ATOM 751 O O . ARG A 1 96 ? 13.846 -13.302 12.025 1.00 47.19 96 ARG A O 1
ATOM 758 N N . PHE A 1 97 ? 15.279 -12.451 10.570 1.00 41.78 97 PHE A N 1
ATOM 759 C CA . PHE A 1 97 ? 15.596 -11.280 11.374 1.00 41.78 97 PHE A CA 1
ATOM 760 C C . PHE A 1 97 ? 14.859 -10.058 10.835 1.00 41.78 97 PHE A C 1
ATOM 762 O O . PHE A 1 97 ? 15.379 -9.349 9.986 1.00 41.78 97 PHE A O 1
ATOM 769 N N . LEU A 1 98 ? 13.611 -9.893 11.295 1.00 45.34 98 LEU A N 1
ATOM 770 C CA . LEU A 1 98 ? 12.888 -8.612 11.468 1.00 45.34 98 LEU A CA 1
ATOM 771 C C . LEU A 1 98 ? 11.396 -8.795 11.817 1.00 45.34 98 LEU A C 1
ATOM 773 O O . LEU A 1 98 ? 10.671 -7.813 11.918 1.00 45.34 98 LEU A O 1
ATOM 777 N N . ARG A 1 99 ? 10.919 -10.017 12.105 1.00 49.09 99 ARG A N 1
ATOM 778 C CA . ARG A 1 99 ? 9.542 -10.230 12.604 1.00 49.09 99 ARG A CA 1
ATOM 779 C C . ARG A 1 99 ? 9.326 -9.912 14.094 1.00 49.09 99 ARG A C 1
ATOM 781 O O . ARG A 1 99 ? 8.201 -10.009 14.558 1.00 49.09 99 ARG A O 1
ATOM 788 N N . PHE A 1 100 ? 10.363 -9.489 14.824 1.00 39.94 100 PHE A N 1
ATOM 789 C CA . PHE A 1 100 ? 10.283 -9.155 16.259 1.00 39.94 100 PHE A CA 1
ATOM 790 C C . PHE A 1 100 ? 10.727 -7.722 16.618 1.00 39.94 100 PHE A C 1
ATOM 792 O O . PHE A 1 100 ? 10.550 -7.293 17.755 1.00 39.94 100 PHE A O 1
ATOM 799 N N . GLY A 1 101 ? 11.269 -6.947 15.669 1.00 38.78 101 GLY A N 1
ATOM 800 C CA . GLY A 1 101 ? 11.819 -5.612 15.955 1.00 38.78 101 GLY A CA 1
ATOM 801 C C . GLY A 1 101 ? 10.775 -4.498 16.098 1.00 38.78 101 GLY A C 1
ATOM 802 O O . GLY A 1 101 ? 11.019 -3.514 16.791 1.00 38.78 101 GLY A O 1
ATOM 803 N N . PHE A 1 102 ? 9.597 -4.643 15.485 1.00 42.84 102 PHE A N 1
ATOM 804 C CA . PHE A 1 102 ? 8.616 -3.552 15.431 1.00 42.84 102 PHE A CA 1
ATOM 805 C C . PHE A 1 102 ? 7.725 -3.449 16.680 1.00 42.84 102 PHE A C 1
ATOM 807 O O . PHE A 1 102 ? 7.250 -2.364 17.005 1.00 42.84 102 PHE A O 1
ATOM 814 N N . VAL A 1 103 ? 7.568 -4.538 17.445 1.00 46.34 103 VAL A N 1
ATOM 815 C CA . VAL A 1 103 ? 6.846 -4.499 18.733 1.00 46.34 103 VAL A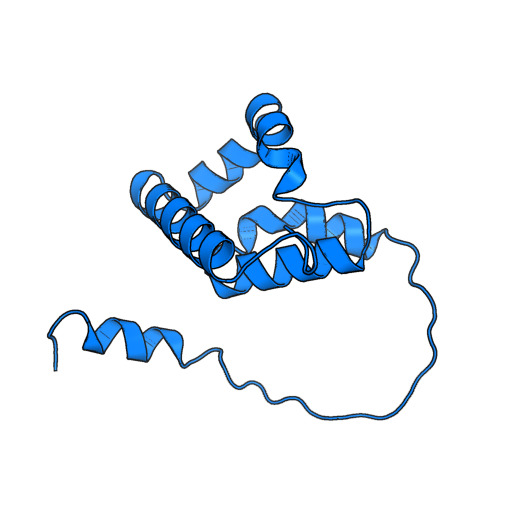 CA 1
ATOM 816 C C . VAL A 1 103 ? 7.652 -3.725 19.783 1.00 46.34 103 VAL A C 1
ATOM 818 O O . VAL A 1 103 ? 7.086 -2.987 20.582 1.00 46.34 103 VAL A O 1
ATOM 821 N N . ARG A 1 104 ? 8.989 -3.804 19.743 1.00 39.16 104 ARG A N 1
ATOM 822 C CA . ARG A 1 104 ? 9.850 -3.157 20.747 1.00 39.16 104 ARG A CA 1
ATOM 823 C C . ARG A 1 104 ? 10.114 -1.671 20.481 1.00 39.16 104 ARG A C 1
ATOM 825 O O . ARG A 1 104 ? 10.468 -0.956 21.413 1.00 39.16 104 ARG A O 1
ATOM 832 N N . LEU A 1 105 ? 9.902 -1.186 19.253 1.00 40.81 105 LEU A N 1
ATOM 833 C CA . LEU A 1 105 ? 10.032 0.243 18.942 1.00 40.81 105 LEU A CA 1
ATOM 834 C C . LEU A 1 105 ? 8.765 1.040 19.301 1.00 40.81 105 LEU A C 1
ATOM 836 O O . LEU A 1 105 ? 8.869 2.209 19.662 1.00 40.81 105 LEU A O 1
ATOM 840 N N . ARG A 1 106 ? 7.583 0.402 19.297 1.00 42.91 106 ARG A N 1
ATOM 841 C CA . ARG A 1 106 ? 6.320 1.047 19.704 1.00 42.91 106 ARG A CA 1
ATOM 842 C C . ARG A 1 106 ? 6.217 1.273 21.224 1.00 42.91 106 ARG A C 1
ATOM 844 O O . ARG A 1 106 ? 5.505 2.172 21.645 1.00 42.91 106 ARG A O 1
ATOM 851 N N . LEU A 1 107 ? 6.982 0.534 22.036 1.00 45.62 107 LEU A N 1
ATOM 852 C CA . LEU A 1 107 ? 7.042 0.709 23.498 1.00 45.62 107 LEU A CA 1
ATOM 853 C C . LEU A 1 107 ? 7.921 1.886 23.957 1.00 45.62 107 LEU A C 1
ATOM 855 O O . LEU A 1 107 ? 7.694 2.422 25.033 1.00 45.62 107 LEU A O 1
ATOM 859 N N . ARG A 1 108 ? 8.893 2.340 23.151 1.00 49.97 108 ARG A N 1
ATOM 860 C CA . ARG A 1 108 ? 9.759 3.475 23.536 1.00 49.97 108 ARG A CA 1
ATOM 861 C C . ARG A 1 108 ? 9.200 4.852 23.181 1.00 49.97 108 ARG A C 1
ATOM 863 O O . ARG A 1 108 ? 9.651 5.834 23.751 1.00 49.97 108 ARG A O 1
ATOM 870 N N . PHE A 1 109 ? 8.226 4.934 22.276 1.00 44.44 109 PHE A N 1
ATOM 871 C CA . PHE A 1 109 ? 7.617 6.211 21.878 1.00 44.44 109 PHE A CA 1
ATOM 872 C C . PHE A 1 109 ? 6.369 6.591 22.695 1.00 44.44 109 PHE A C 1
ATOM 874 O O . PHE A 1 109 ? 5.902 7.716 22.578 1.00 44.44 109 PHE A O 1
ATOM 881 N N . PHE A 1 110 ? 5.853 5.688 23.538 1.00 51.47 110 PHE A N 1
ATOM 882 C CA . PHE A 1 110 ? 4.648 5.898 24.358 1.00 51.47 110 PHE A CA 1
ATOM 883 C C . PHE A 1 110 ? 4.884 5.711 25.869 1.00 51.47 110 PHE A C 1
ATOM 885 O O . PHE A 1 110 ? 3.970 5.341 26.596 1.00 51.47 110 PHE A O 1
ATOM 892 N N . GLY A 1 111 ? 6.106 5.979 26.346 1.00 48.62 111 GLY A N 1
ATOM 893 C CA . GLY A 1 111 ? 6.362 6.271 27.764 1.00 48.62 111 GLY A CA 1
ATOM 894 C C . GLY A 1 111 ? 5.846 5.245 28.780 1.00 48.62 111 GLY A C 1
ATOM 895 O O . GLY A 1 111 ? 5.343 5.643 29.825 1.00 48.62 111 GLY A O 1
ATOM 896 N N . LEU A 1 112 ? 5.961 3.945 28.497 1.00 52.12 112 LEU A N 1
ATOM 897 C CA . LEU A 1 112 ? 5.704 2.900 29.489 1.00 52.12 112 LEU A CA 1
ATOM 898 C C . LEU A 1 112 ? 6.834 1.862 29.458 1.00 52.12 112 LEU A C 1
ATOM 900 O O . LEU A 1 112 ? 6.728 0.826 28.802 1.00 52.12 112 LEU A O 1
ATOM 904 N N . ILE A 1 113 ? 7.951 2.246 30.079 1.00 52.56 113 ILE A N 1
ATOM 905 C CA . ILE A 1 113 ? 8.912 1.506 30.928 1.00 52.56 113 ILE A CA 1
ATOM 906 C C . ILE A 1 113 ? 9.950 2.541 31.367 1.00 52.56 113 ILE A C 1
ATOM 908 O O . ILE A 1 113 ? 10.497 3.225 30.470 1.00 52.56 113 ILE A O 1
#

Radius of gyration: 16.55 Å; Cα contacts (8 Å, |Δi|>4): 62; chains: 1; bounding box: 38×33×47 Å

pLDDT: mean 78.98, std 21.29, range [35.09, 96.94]

Secondary structure (DSSP, 8-state):
--SSS--HHHHHHHHHHHHHHHHHH-HHHHHHHTTSHHHHHHTGGGS--S-HHHHHHHHHHHHHTT--GGGHHHHHHHHHS--------------STTSSHHHHHHTTTTT--

Nearest PDB structures (foldseek):
  7dvq-assembly1_V  TM=9.594E-01  e=8.634E-06  Homo sapiens
  7qtt-assembly1_W  TM=9.372E-01  e=1.265E-04  Homo sapiens
  9esi-assembly1_c  TM=9.105E-01  e=8.622E-05  Schizosaccharo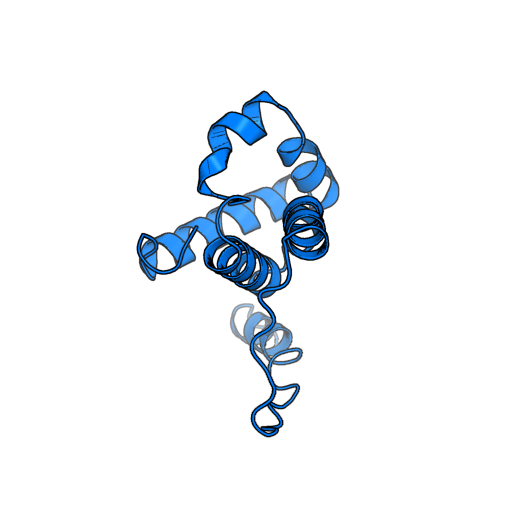myces pombe
  6zym-assembly1_T  TM=8.723E-01  e=2.878E-04  Homo sapiens
  2yhc-assembly1_A  TM=3.262E-01  e=5.837E+00  Escherichia coli BL21(DE3)

Sequence (113 aa):
MNEDDTTSSSRIFVKILMNEMMESMGLKTLAERFKDPEVRHACQGMFPVDVP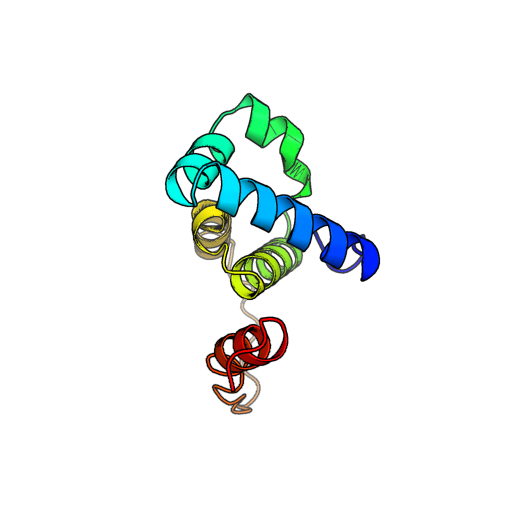KNTRFAINYFTSIGLGVITEDMREYLKNAPKAHHGATSGHARSRFLRFGFVRLRLRFFGLI